Protein AF-A0A4Q9HN13-F1 (afdb_monomer_lite)

Structure (mmCIF, N/CA/C/O backbone):
data_AF-A0A4Q9HN13-F1
#
_entry.id   AF-A0A4Q9HN13-F1
#
loop_
_atom_site.group_PDB
_atom_site.id
_atom_site.type_symbol
_atom_site.label_atom_id
_atom_site.label_alt_id
_atom_site.label_comp_id
_atom_site.label_asym_id
_atom_site.label_entity_id
_atom_site.label_seq_id
_atom_site.pdbx_PDB_ins_code
_atom_site.Cartn_x
_atom_site.Cartn_y
_atom_site.Cartn_z
_atom_site.occupancy
_atom_site.B_iso_or_equiv
_atom_site.auth_seq_id
_atom_site.auth_comp_id
_atom_site.auth_asym_id
_atom_site.auth_atom_id
_atom_site.pdbx_PDB_model_num
ATOM 1 N N . MET A 1 1 ? -10.206 14.290 15.011 1.00 52.62 1 MET A N 1
ATOM 2 C CA . MET A 1 1 ? -9.397 15.081 14.064 1.00 52.62 1 MET A CA 1
ATOM 3 C C . MET A 1 1 ? -9.371 14.318 12.759 1.00 52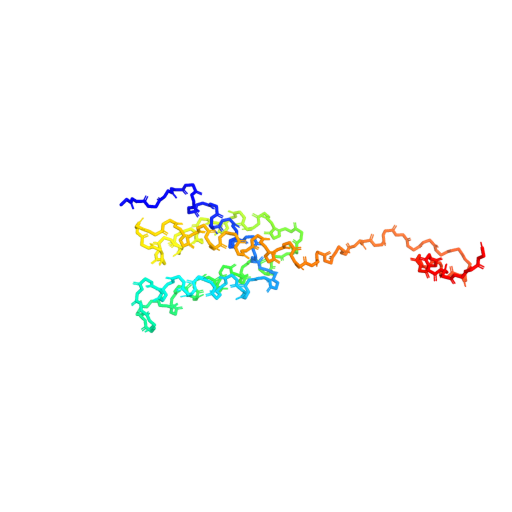.62 1 MET A C 1
ATOM 5 O O . MET A 1 1 ? -9.086 13.142 12.810 1.00 52.62 1 MET A O 1
ATOM 9 N N . SER A 1 2 ? -9.708 14.932 11.623 1.00 63.38 2 SER A N 1
ATOM 10 C CA . SER A 1 2 ? -9.641 14.239 10.327 1.00 63.38 2 SER A CA 1
ATOM 11 C C . SER A 1 2 ? -8.198 14.063 9.869 1.00 63.38 2 SER A C 1
ATOM 13 O O . SER A 1 2 ? -7.356 14.932 10.102 1.00 63.38 2 SER A O 1
ATOM 15 N N . THR A 1 3 ? -7.926 12.958 9.186 1.00 70.06 3 THR A N 1
ATOM 16 C CA . THR A 1 3 ? -6.605 12.653 8.647 1.00 70.06 3 THR A CA 1
ATOM 17 C C . THR A 1 3 ? -6.181 13.722 7.628 1.00 70.06 3 THR A C 1
ATOM 19 O O . THR A 1 3 ? -6.978 14.057 6.745 1.00 70.06 3 THR A O 1
ATOM 22 N N . PRO A 1 4 ? -4.952 14.270 7.697 1.00 81.75 4 PRO A N 1
ATOM 23 C CA . PRO A 1 4 ? -4.495 15.265 6.732 1.00 81.75 4 PRO A CA 1
ATOM 24 C C . PRO A 1 4 ? -4.508 14.717 5.299 1.00 81.75 4 PRO A C 1
ATOM 26 O O . PRO A 1 4 ? -3.963 13.648 5.021 1.00 81.75 4 PRO A O 1
ATOM 29 N N . VAL A 1 5 ? -5.090 15.476 4.367 1.00 83.25 5 VAL A N 1
ATOM 30 C CA . VAL A 1 5 ? -5.182 15.096 2.942 1.00 83.25 5 VAL A CA 1
ATOM 31 C C . VAL A 1 5 ? -3.799 14.861 2.328 1.00 83.25 5 VAL A C 1
ATOM 33 O O . VAL A 1 5 ? -3.627 13.949 1.521 1.00 83.25 5 VAL A O 1
ATOM 36 N N . GLU A 1 6 ? -2.811 15.655 2.738 1.00 86.44 6 GLU A N 1
ATOM 37 C CA . GLU A 1 6 ? -1.420 15.535 2.288 1.00 86.44 6 GLU A CA 1
ATOM 38 C C . GLU A 1 6 ? -0.791 14.211 2.727 1.00 86.44 6 GLU A C 1
ATOM 40 O O . GLU A 1 6 ? -0.090 13.571 1.946 1.00 86.44 6 GLU A O 1
ATOM 45 N N . LEU A 1 7 ? -1.114 13.747 3.935 1.00 88.50 7 LEU A N 1
ATOM 46 C CA . LEU A 1 7 ? -0.599 12.493 4.473 1.00 88.50 7 LEU A CA 1
ATOM 47 C C . LEU A 1 7 ? -1.198 11.282 3.748 1.00 88.50 7 LEU A C 1
ATOM 49 O O . LEU A 1 7 ? -0.480 10.358 3.375 1.00 88.50 7 LEU A O 1
ATOM 53 N N . LEU A 1 8 ? -2.503 11.318 3.459 1.00 88.50 8 LEU A N 1
ATOM 54 C CA . LEU A 1 8 ? -3.154 10.318 2.605 1.00 88.50 8 LEU A CA 1
ATOM 55 C C . LEU A 1 8 ? -2.574 10.313 1.183 1.00 88.50 8 LEU A C 1
ATOM 57 O O . LEU A 1 8 ? -2.401 9.248 0.589 1.00 88.50 8 LEU A O 1
ATOM 61 N N . ALA A 1 9 ? -2.258 11.488 0.630 1.00 88.31 9 ALA A N 1
ATOM 62 C CA . ALA A 1 9 ? -1.625 11.598 -0.679 1.00 88.31 9 ALA A CA 1
ATOM 63 C C . ALA A 1 9 ? -0.214 10.986 -0.676 1.00 88.31 9 ALA A C 1
ATOM 65 O O . ALA A 1 9 ? 0.086 10.184 -1.563 1.00 88.31 9 ALA A O 1
ATOM 66 N N . ALA A 1 10 ? 0.603 11.283 0.336 1.00 90.44 10 ALA A N 1
ATOM 67 C CA . ALA A 1 10 ? 1.938 10.712 0.497 1.00 90.44 10 ALA A CA 1
ATOM 68 C C . ALA A 1 10 ? 1.893 9.183 0.660 1.00 90.44 10 ALA A C 1
ATOM 70 O O . ALA A 1 10 ? 2.547 8.468 -0.097 1.00 90.44 10 ALA A O 1
ATOM 71 N N . ALA A 1 11 ? 1.035 8.671 1.547 1.00 90.94 11 ALA A N 1
ATOM 72 C CA . ALA A 1 11 ? 0.860 7.234 1.756 1.00 90.94 11 ALA A CA 1
ATOM 73 C C . ALA A 1 11 ? 0.399 6.512 0.482 1.00 90.94 11 ALA A C 1
ATOM 75 O O . ALA A 1 11 ? 0.924 5.454 0.133 1.00 90.94 11 ALA A O 1
ATOM 76 N N . SER A 1 12 ? -0.543 7.105 -0.261 1.00 91.00 12 SER A N 1
ATOM 77 C CA . SER A 1 12 ? -0.984 6.537 -1.539 1.00 91.00 12 SER A CA 1
ATOM 78 C C . SER A 1 12 ? 0.119 6.526 -2.597 1.00 91.00 12 SER A C 1
ATOM 80 O O . SER A 1 12 ? 0.220 5.559 -3.347 1.00 91.00 12 SER A O 1
ATOM 82 N N . GLY A 1 13 ? 0.965 7.561 -2.632 1.00 89.19 13 GLY A N 1
ATOM 83 C CA . GLY A 1 13 ? 2.117 7.631 -3.528 1.00 89.19 13 GLY A CA 1
ATOM 84 C C . GLY A 1 13 ? 3.162 6.569 -3.194 1.00 89.19 13 GLY A C 1
ATOM 85 O O . GLY A 1 13 ? 3.629 5.880 -4.095 1.00 89.19 13 GLY A O 1
ATOM 86 N N . ALA A 1 14 ? 3.460 6.375 -1.906 1.00 90.88 14 ALA A N 1
ATOM 87 C CA . ALA A 1 14 ? 4.388 5.346 -1.446 1.00 90.88 14 ALA A CA 1
ATOM 88 C C . ALA A 1 14 ? 3.906 3.937 -1.831 1.00 90.88 14 ALA A C 1
ATOM 90 O O . ALA A 1 14 ? 4.659 3.173 -2.427 1.00 90.88 14 ALA A O 1
ATOM 91 N N . VAL A 1 15 ? 2.632 3.611 -1.575 1.00 92.44 15 VAL A N 1
ATOM 92 C CA . VAL A 1 15 ? 2.050 2.310 -1.955 1.00 92.44 15 VAL A CA 1
ATOM 93 C C . VAL A 1 15 ? 2.047 2.128 -3.474 1.00 92.44 15 VAL A C 1
ATOM 95 O O . VAL A 1 15 ? 2.520 1.102 -3.960 1.00 92.44 15 VAL A O 1
ATOM 98 N N . ALA A 1 16 ? 1.570 3.118 -4.233 1.00 90.56 16 ALA A N 1
ATOM 99 C CA . ALA A 1 16 ? 1.546 3.052 -5.694 1.00 90.56 16 ALA A CA 1
ATOM 100 C C . ALA A 1 16 ? 2.954 2.900 -6.295 1.00 90.56 16 ALA A C 1
ATOM 102 O O . ALA A 1 16 ? 3.133 2.158 -7.254 1.00 90.56 16 ALA A O 1
ATOM 103 N N . GLY A 1 17 ? 3.964 3.543 -5.705 1.00 87.88 17 GLY A N 1
ATOM 104 C CA . GLY A 1 17 ? 5.362 3.424 -6.124 1.00 87.88 17 GLY A CA 1
ATOM 105 C C . GLY A 1 17 ? 5.972 2.036 -5.902 1.00 87.88 17 GLY A C 1
ATOM 106 O O . GLY A 1 17 ? 6.972 1.707 -6.537 1.00 87.88 17 GLY A O 1
ATOM 107 N N . THR A 1 18 ? 5.376 1.204 -5.041 1.00 90.62 18 THR A N 1
ATOM 108 C CA . THR A 1 18 ? 5.800 -0.198 -4.874 1.00 90.62 18 THR A CA 1
ATOM 109 C C . THR A 1 18 ? 5.194 -1.149 -5.900 1.00 90.62 18 THR A C 1
ATOM 111 O O . THR A 1 18 ? 5.684 -2.272 -6.026 1.00 90.62 18 THR A O 1
ATOM 114 N N . MET A 1 19 ? 4.146 -0.722 -6.615 1.00 91.56 19 MET A N 1
ATOM 115 C CA . MET A 1 19 ? 3.407 -1.589 -7.526 1.00 91.56 19 MET A CA 1
ATOM 116 C C . MET A 1 19 ? 4.236 -1.988 -8.753 1.00 91.56 19 MET A C 1
ATOM 118 O O . MET A 1 19 ? 5.005 -1.194 -9.297 1.00 91.56 19 MET A O 1
ATOM 122 N N . GLY A 1 20 ? 4.069 -3.230 -9.198 1.00 87.12 20 GLY A N 1
ATOM 123 C CA . GLY A 1 20 ? 4.824 -3.848 -10.281 1.00 87.12 20 GLY A CA 1
ATOM 124 C C . GLY A 1 20 ? 6.232 -4.295 -9.888 1.00 87.12 20 GLY A C 1
ATOM 125 O O . GLY A 1 20 ? 6.988 -4.712 -10.765 1.00 87.12 20 GLY A O 1
ATOM 126 N N . ASN A 1 21 ? 6.595 -4.217 -8.606 1.00 86.88 21 ASN A N 1
ATOM 127 C CA . ASN A 1 21 ? 7.908 -4.592 -8.088 1.00 86.88 21 ASN A CA 1
ATOM 128 C C . ASN A 1 21 ? 7.770 -5.547 -6.889 1.00 86.88 21 ASN A C 1
ATOM 130 O O . ASN A 1 21 ? 6.723 -5.627 -6.250 1.00 86.88 21 ASN A O 1
ATOM 134 N N . ASP A 1 22 ? 8.871 -6.198 -6.504 1.00 86.94 22 ASP A N 1
ATOM 135 C CA . ASP A 1 22 ? 8.903 -7.154 -5.381 1.00 86.94 22 ASP A CA 1
ATOM 136 C C . ASP A 1 22 ? 8.481 -6.537 -4.030 1.00 86.94 22 ASP A C 1
ATOM 138 O O . ASP A 1 22 ? 8.081 -7.241 -3.099 1.00 86.94 22 ASP A O 1
ATOM 142 N N . LEU A 1 23 ? 8.530 -5.205 -3.921 1.00 88.62 23 LEU A N 1
ATOM 143 C CA . LEU A 1 23 ? 8.101 -4.450 -2.744 1.00 88.62 23 LEU A CA 1
ATOM 144 C C . LEU A 1 23 ? 6.587 -4.463 -2.521 1.00 88.62 23 LEU A C 1
ATOM 146 O O . LEU A 1 23 ? 6.150 -4.279 -1.380 1.00 88.62 23 LEU A O 1
ATOM 150 N N . TYR A 1 24 ? 5.787 -4.713 -3.560 1.00 91.19 24 TYR A N 1
ATOM 151 C CA . TYR A 1 24 ? 4.332 -4.685 -3.452 1.00 91.19 24 TYR A CA 1
ATOM 152 C C . TYR A 1 24 ? 3.805 -5.668 -2.401 1.00 91.19 24 TYR A C 1
ATOM 154 O O . TYR A 1 24 ? 2.919 -5.323 -1.622 1.00 91.19 24 TYR A O 1
ATOM 162 N N . GLY A 1 25 ? 4.385 -6.870 -2.305 1.00 91.56 25 GLY A N 1
ATOM 163 C CA . GLY A 1 25 ? 3.967 -7.863 -1.310 1.00 91.56 25 GLY A CA 1
ATOM 164 C C . GLY A 1 25 ? 4.072 -7.343 0.128 1.00 91.56 25 GLY A C 1
ATOM 165 O O . GLY A 1 25 ? 3.189 -7.593 0.950 1.00 91.56 25 GLY 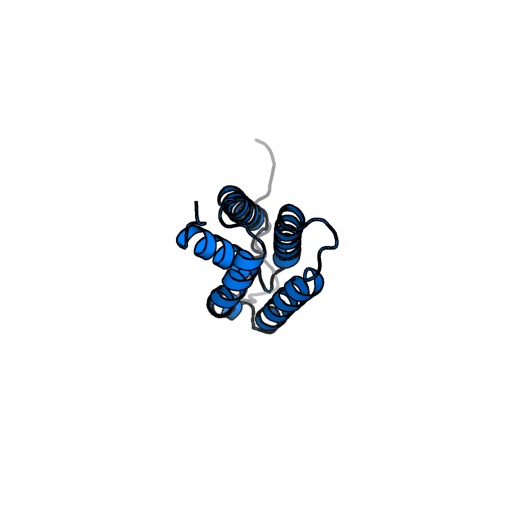A O 1
ATOM 166 N N . TYR A 1 26 ? 5.111 -6.553 0.416 1.00 91.31 26 TYR A N 1
ATOM 167 C CA . TYR A 1 26 ? 5.279 -5.902 1.713 1.00 91.31 26 TYR A CA 1
ATOM 168 C C . TYR A 1 26 ? 4.258 -4.776 1.916 1.00 91.31 26 TYR A C 1
ATOM 170 O O . TYR A 1 26 ? 3.589 -4.735 2.950 1.00 91.31 26 TYR A O 1
ATOM 178 N N . ALA A 1 27 ? 4.070 -3.906 0.919 1.00 92.50 27 ALA A N 1
ATOM 179 C CA . ALA A 1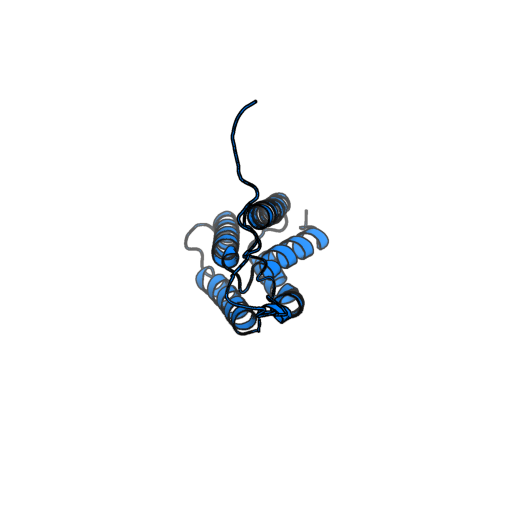 27 ? 3.087 -2.825 0.986 1.00 92.50 27 ALA A CA 1
ATOM 180 C C . ALA A 1 27 ? 1.658 -3.346 1.186 1.00 92.50 27 ALA A C 1
ATOM 182 O O . ALA A 1 27 ? 0.936 -2.875 2.066 1.00 92.50 27 ALA A O 1
ATOM 183 N N . ARG A 1 28 ? 1.279 -4.383 0.437 1.00 94.06 28 ARG A N 1
ATOM 184 C CA . ARG A 1 28 ? -0.004 -5.078 0.556 1.00 94.06 28 ARG A CA 1
ATOM 185 C C . ARG A 1 28 ? -0.239 -5.589 1.975 1.00 94.06 28 ARG A C 1
ATOM 187 O O . ARG A 1 28 ? -1.320 -5.379 2.519 1.00 94.06 28 ARG A O 1
ATOM 194 N N . GLN A 1 29 ? 0.767 -6.214 2.592 1.00 92.06 29 GLN A N 1
ATOM 195 C CA . GLN A 1 29 ? 0.658 -6.691 3.972 1.00 92.06 29 GLN A CA 1
ATOM 196 C C . GLN A 1 29 ? 0.428 -5.536 4.954 1.00 92.06 29 GLN A C 1
ATOM 198 O O . GLN A 1 29 ? -0.463 -5.624 5.795 1.00 92.06 29 GLN A O 1
ATOM 203 N N . ARG A 1 30 ? 1.157 -4.422 4.809 1.00 92.62 30 ARG A N 1
ATOM 204 C CA . ARG A 1 30 ? 0.977 -3.245 5.674 1.00 92.62 30 ARG A CA 1
ATOM 205 C C . ARG A 1 30 ? -0.423 -2.638 5.554 1.00 92.62 30 ARG A C 1
ATOM 207 O O . ARG A 1 30 ? -1.000 -2.248 6.564 1.00 92.62 30 ARG A O 1
ATOM 214 N N . VAL A 1 31 ? -1.008 -2.608 4.355 1.00 91.31 31 VAL A N 1
ATOM 215 C CA . VAL A 1 31 ? -2.389 -2.125 4.168 1.00 91.31 31 VAL A CA 1
ATOM 216 C C . VAL A 1 31 ? -3.415 -3.054 4.827 1.00 91.31 31 VAL A C 1
ATOM 218 O O . VAL A 1 31 ? -4.382 -2.577 5.424 1.00 91.31 31 VAL A O 1
ATOM 221 N N . VAL A 1 32 ? -3.198 -4.372 4.788 1.00 90.62 32 VAL A N 1
ATOM 222 C CA . VAL A 1 32 ? -4.035 -5.338 5.523 1.00 90.62 32 VAL A CA 1
ATOM 223 C C . VAL A 1 32 ? -3.918 -5.137 7.029 1.00 90.62 32 VAL A C 1
ATOM 225 O O . VAL A 1 32 ? -4.933 -5.154 7.725 1.00 90.62 32 VAL A O 1
ATOM 228 N N . ASP A 1 33 ? -2.708 -4.919 7.539 1.00 89.94 33 ASP A N 1
ATOM 229 C CA . ASP A 1 33 ? -2.493 -4.669 8.964 1.00 89.94 33 ASP A CA 1
ATOM 230 C C . ASP A 1 33 ? -3.242 -3.404 9.411 1.00 89.94 33 ASP A C 1
ATOM 232 O O . ASP A 1 33 ? -3.935 -3.439 10.428 1.00 89.94 33 ASP A O 1
ATOM 236 N N . LEU A 1 34 ? -3.201 -2.328 8.612 1.00 89.62 34 LEU A N 1
ATOM 237 C CA . LEU A 1 34 ? -3.983 -1.107 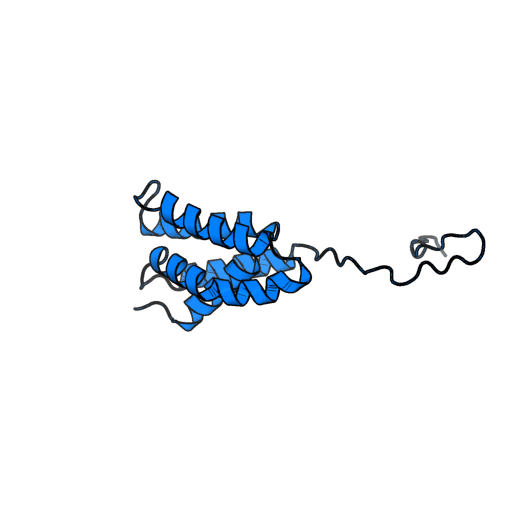8.852 1.00 89.62 34 LEU A CA 1
ATOM 238 C C . LEU A 1 34 ? -5.491 -1.385 8.882 1.00 89.62 34 LEU A C 1
ATOM 240 O O . LEU A 1 34 ? -6.188 -0.970 9.810 1.00 89.62 34 LEU A O 1
ATOM 244 N N . TRP A 1 35 ? -6.002 -2.126 7.894 1.00 88.69 35 TRP A N 1
ATOM 245 C CA . TRP A 1 35 ? -7.416 -2.503 7.837 1.00 88.69 35 TRP A CA 1
ATOM 246 C C . TRP A 1 35 ? -7.857 -3.277 9.083 1.00 88.69 35 TRP A C 1
ATOM 248 O O . TRP A 1 35 ? -8.863 -2.941 9.716 1.00 88.69 35 TRP A O 1
ATOM 258 N N . ARG A 1 36 ? -7.089 -4.306 9.455 1.00 88.44 36 ARG A N 1
ATOM 259 C CA . ARG A 1 36 ? -7.380 -5.167 10.607 1.00 88.44 36 ARG A CA 1
ATOM 260 C C . ARG A 1 36 ? -7.233 -4.426 11.926 1.00 88.44 36 ARG A C 1
ATOM 262 O O . ARG A 1 36 ? -8.002 -4.699 12.841 1.00 88.44 36 ARG A O 1
ATOM 269 N N . HIS A 1 37 ? -6.303 -3.479 12.027 1.00 86.25 37 HIS A N 1
ATOM 270 C CA . HIS A 1 37 ? -6.176 -2.629 13.207 1.00 86.25 37 HIS A CA 1
ATOM 271 C C . HIS A 1 37 ? -7.440 -1.789 13.428 1.00 86.25 37 HIS A C 1
ATOM 273 O O . HIS A 1 37 ? -7.927 -1.682 14.551 1.00 86.25 37 HIS A O 1
ATOM 279 N N . ARG A 1 38 ? -8.029 -1.259 12.347 1.00 82.31 38 ARG A N 1
ATOM 280 C CA . ARG A 1 38 ? -9.267 -0.473 12.414 1.00 82.31 38 ARG A CA 1
ATOM 281 C C . ARG A 1 38 ? -10.514 -1.320 12.665 1.00 82.31 38 ARG A C 1
ATOM 283 O O . ARG A 1 38 ? -11.379 -0.904 13.431 1.00 82.31 38 ARG A O 1
ATOM 290 N N . ARG A 1 39 ? -10.675 -2.437 11.949 1.00 82.19 39 ARG A N 1
ATOM 291 C CA . ARG A 1 39 ? -11.955 -3.173 11.884 1.00 82.19 39 ARG A CA 1
ATOM 292 C C . ARG A 1 39 ? -11.956 -4.524 12.598 1.00 82.19 39 ARG A C 1
ATOM 294 O O . ARG A 1 39 ? -13.019 -5.114 12.757 1.00 82.19 39 ARG A O 1
ATOM 301 N N . GLY A 1 40 ? -10.797 -4.994 13.048 1.00 78.62 40 GLY A N 1
ATOM 302 C CA . GLY A 1 40 ? -10.602 -6.344 13.567 1.00 78.62 40 GLY A CA 1
ATOM 303 C C . GLY A 1 40 ? -10.224 -7.348 12.475 1.00 78.62 40 GLY A C 1
ATOM 304 O O . GLY A 1 40 ? -10.475 -7.149 11.284 1.00 78.62 40 GLY A O 1
ATOM 305 N N . ALA A 1 41 ? -9.588 -8.446 12.886 1.00 76.56 41 ALA A N 1
ATOM 306 C CA . ALA A 1 41 ? -9.226 -9.534 11.983 1.00 76.56 41 ALA A CA 1
ATOM 307 C C . ALA A 1 41 ? -10.483 -10.247 11.454 1.00 76.56 41 ALA A C 1
ATOM 309 O O . ALA A 1 41 ? -11.354 -10.618 12.239 1.00 76.56 41 ALA A O 1
ATOM 310 N N . GLY A 1 42 ? -10.559 -10.461 10.136 1.00 69.75 42 GLY A N 1
ATOM 311 C CA . GLY A 1 42 ? -11.706 -11.122 9.503 1.00 69.75 42 GLY A CA 1
ATOM 312 C C . GLY A 1 42 ? -12.932 -10.224 9.320 1.00 69.75 42 GLY A C 1
ATOM 313 O O . GLY A 1 42 ? -14.027 -10.735 9.110 1.00 69.75 42 GLY A O 1
ATOM 314 N N . ALA A 1 43 ? -12.762 -8.902 9.407 1.00 77.31 43 ALA A N 1
ATOM 315 C CA . ALA A 1 43 ? -13.833 -7.953 9.146 1.00 77.31 43 ALA A CA 1
ATOM 316 C C . ALA A 1 43 ? -14.296 -7.987 7.680 1.00 77.31 43 ALA A C 1
ATOM 318 O O . ALA A 1 43 ? -13.480 -8.052 6.751 1.00 77.31 43 ALA A O 1
ATOM 319 N N . ASP A 1 44 ? -15.609 -7.860 7.488 1.00 78.25 44 ASP A N 1
ATOM 320 C CA . ASP A 1 44 ? -16.238 -7.781 6.172 1.00 78.25 44 ASP A CA 1
ATOM 321 C C . ASP A 1 44 ? -15.609 -6.665 5.324 1.00 78.25 44 ASP A C 1
ATOM 323 O O . ASP A 1 44 ? -15.481 -5.517 5.763 1.00 78.25 44 ASP A O 1
ATOM 327 N N . GLY A 1 45 ? -15.208 -7.017 4.100 1.00 82.56 45 GLY A N 1
ATOM 328 C CA . GLY A 1 45 ? -14.579 -6.109 3.134 1.00 82.56 45 GLY A CA 1
ATOM 329 C C . GLY A 1 45 ? -13.059 -6.248 2.992 1.00 82.56 45 GLY A C 1
ATOM 330 O O . GLY A 1 45 ? -12.511 -5.700 2.039 1.00 82.56 45 GLY A O 1
ATOM 331 N N . GLU A 1 46 ? -12.370 -7.020 3.849 1.00 87.69 46 GLU A N 1
ATOM 332 C CA . GLU A 1 46 ? -10.916 -7.253 3.708 1.00 87.69 46 GLU A CA 1
ATOM 333 C C . GLU A 1 46 ? -10.572 -7.848 2.331 1.00 87.69 46 GLU A C 1
ATOM 335 O O . GLU A 1 46 ? -9.691 -7.353 1.628 1.00 87.69 46 GLU A O 1
ATOM 340 N N . ALA A 1 47 ? -11.318 -8.876 1.913 1.00 89.56 47 ALA A N 1
ATOM 341 C CA . ALA A 1 47 ? -11.123 -9.530 0.621 1.00 89.56 47 ALA A CA 1
ATOM 342 C C . ALA A 1 47 ? -11.384 -8.586 -0.564 1.00 89.56 47 ALA A C 1
ATOM 344 O O . ALA A 1 47 ? -10.690 -8.667 -1.573 1.00 89.56 47 ALA A O 1
ATOM 345 N N . GLU A 1 48 ? -12.353 -7.674 -0.441 1.00 90.38 48 GLU A N 1
ATOM 346 C CA . GLU A 1 48 ? -12.665 -6.693 -1.484 1.00 90.38 48 GLU A CA 1
ATOM 347 C C . GLU A 1 48 ? -11.550 -5.651 -1.616 1.00 90.38 48 GLU A C 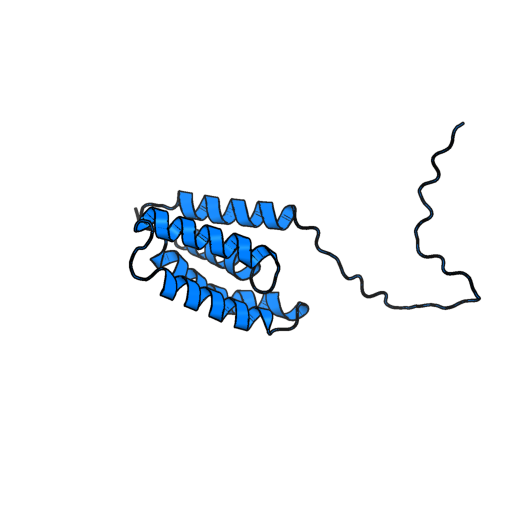1
ATOM 349 O O . GLU A 1 48 ? -11.102 -5.356 -2.723 1.00 90.38 48 GLU A O 1
ATOM 354 N N . VAL A 1 49 ? -11.057 -5.130 -0.489 1.00 89.81 49 VAL A N 1
ATOM 355 C CA . VAL A 1 49 ? -9.930 -4.189 -0.463 1.00 89.81 49 VAL A CA 1
ATOM 356 C C . VAL A 1 49 ? -8.686 -4.812 -1.086 1.00 89.81 49 VAL A C 1
ATOM 358 O O . VAL A 1 49 ? -8.048 -4.194 -1.940 1.00 89.81 49 VAL A O 1
ATOM 361 N N . LEU A 1 50 ? -8.378 -6.052 -0.707 1.00 91.31 50 LEU A N 1
ATOM 362 C CA . LEU A 1 50 ? -7.266 -6.798 -1.278 1.00 91.31 50 LEU A CA 1
ATOM 363 C C . LEU A 1 50 ? -7.440 -7.027 -2.777 1.00 91.31 50 LEU A C 1
ATOM 365 O O . LEU A 1 50 ? -6.523 -6.735 -3.534 1.00 91.31 50 LEU A O 1
ATOM 369 N N . ALA A 1 51 ? -8.619 -7.461 -3.223 1.00 93.31 51 ALA A N 1
ATOM 370 C CA . ALA A 1 51 ? -8.883 -7.681 -4.642 1.00 93.31 51 ALA A CA 1
ATOM 371 C C . ALA A 1 51 ? -8.730 -6.392 -5.466 1.00 93.31 51 ALA A C 1
ATOM 373 O O . ALA A 1 51 ? -8.186 -6.420 -6.572 1.00 93.31 51 ALA A O 1
ATOM 374 N N . ARG A 1 52 ? -9.164 -5.246 -4.926 1.00 94.31 52 ARG A N 1
ATOM 375 C CA . ARG A 1 52 ? -8.977 -3.937 -5.568 1.00 94.31 52 ARG A CA 1
ATOM 376 C C . ARG A 1 52 ? -7.499 -3.569 -5.679 1.00 94.31 52 ARG A C 1
ATOM 378 O O . ARG A 1 52 ? -7.075 -3.146 -6.750 1.00 94.31 52 ARG A O 1
ATOM 385 N N . LEU A 1 53 ? -6.716 -3.748 -4.613 1.00 94.12 53 LEU A N 1
ATOM 386 C CA . LEU A 1 53 ? -5.268 -3.510 -4.646 1.00 94.12 53 LEU A CA 1
ATOM 387 C C . LEU A 1 53 ? -4.560 -4.451 -5.623 1.00 94.12 53 LEU A C 1
ATOM 389 O O . LEU A 1 53 ? -3.710 -3.988 -6.377 1.00 94.12 53 LEU A O 1
ATOM 393 N N . ASP A 1 54 ? -4.916 -5.735 -5.625 1.00 94.56 54 ASP A N 1
ATOM 394 C CA . ASP A 1 54 ? -4.315 -6.751 -6.493 1.00 94.56 54 ASP A CA 1
ATOM 395 C C . ASP A 1 54 ? -4.643 -6.474 -7.972 1.00 94.56 54 ASP A C 1
ATOM 397 O O . ASP A 1 54 ? -3.811 -6.684 -8.850 1.00 94.56 54 ASP A O 1
ATOM 401 N N . THR A 1 55 ? -5.830 -5.932 -8.261 1.00 95.12 55 THR A N 1
ATOM 402 C CA . THR A 1 55 ? -6.209 -5.504 -9.620 1.00 95.12 55 THR A CA 1
ATOM 403 C C . THR A 1 55 ? -5.349 -4.332 -10.100 1.00 95.12 55 THR A C 1
ATOM 405 O O . THR A 1 55 ? -4.899 -4.322 -11.246 1.00 95.12 55 THR A O 1
ATOM 408 N N . LEU A 1 56 ? -5.107 -3.339 -9.235 1.00 94.06 56 LEU A N 1
ATOM 409 C CA . LEU A 1 56 ? -4.235 -2.205 -9.562 1.00 94.06 56 LEU A CA 1
ATOM 410 C C . LEU A 1 56 ? -2.788 -2.661 -9.756 1.00 94.06 56 LEU A C 1
ATOM 412 O O . LEU A 1 56 ? -2.145 -2.241 -10.714 1.00 94.06 56 LEU A O 1
ATOM 416 N N . GLU A 1 57 ? -2.313 -3.565 -8.900 1.00 94.88 57 GLU A N 1
ATOM 417 C CA . GLU A 1 57 ? -0.998 -4.185 -9.044 1.00 94.88 57 GLU A CA 1
ATOM 418 C C . GLU A 1 57 ? -0.855 -4.894 -10.387 1.00 94.88 57 GLU A C 1
ATOM 420 O O . GLU A 1 57 ? 0.095 -4.637 -11.115 1.00 94.88 57 GLU A O 1
ATOM 425 N N . GLN A 1 58 ? -1.818 -5.740 -10.761 1.00 93.31 58 GLN A N 1
ATOM 426 C CA . GLN A 1 58 ? -1.798 -6.436 -12.049 1.00 93.31 58 GLN A CA 1
ATOM 427 C C . GLN A 1 58 ? -1.752 -5.457 -13.225 1.00 93.31 58 GLN A C 1
ATOM 429 O O . GLN A 1 58 ? -1.018 -5.689 -14.187 1.00 93.31 58 GLN A O 1
ATOM 434 N N . ALA A 1 59 ? -2.502 -4.355 -13.142 1.00 90.75 59 ALA A N 1
ATOM 435 C CA . ALA A 1 59 ? -2.493 -3.321 -14.168 1.00 90.75 59 ALA A CA 1
ATOM 436 C C . ALA A 1 59 ? -1.121 -2.641 -14.291 1.00 90.75 59 ALA A C 1
ATOM 438 O O . ALA A 1 59 ? -0.670 -2.420 -15.409 1.00 90.75 59 ALA A O 1
ATOM 439 N N . VAL A 1 60 ? -0.444 -2.341 -13.177 1.00 89.75 60 VAL A N 1
ATOM 440 C CA . VAL A 1 60 ? 0.899 -1.731 -13.181 1.00 89.75 60 VAL A CA 1
ATOM 441 C C . VAL A 1 60 ? 1.973 -2.742 -13.595 1.00 89.75 60 VAL A C 1
ATOM 443 O O . VAL A 1 60 ? 2.839 -2.419 -14.405 1.00 89.75 60 VAL A O 1
ATOM 446 N N . ALA A 1 61 ? 1.908 -3.979 -13.104 1.00 90.12 61 ALA A N 1
ATOM 447 C CA . ALA A 1 61 ? 2.858 -5.044 -13.419 1.00 90.12 61 ALA A CA 1
ATOM 448 C C . ALA A 1 61 ? 2.842 -5.434 -14.907 1.00 90.12 61 ALA A C 1
ATOM 450 O O . ALA A 1 61 ? 3.881 -5.809 -15.453 1.00 90.12 61 ALA A O 1
ATOM 451 N N . ALA A 1 62 ? 1.686 -5.306 -15.571 1.00 90.81 62 ALA A N 1
ATOM 452 C CA . ALA A 1 62 ? 1.532 -5.528 -17.009 1.00 90.81 62 ALA A CA 1
ATOM 453 C C . ALA A 1 62 ? 2.207 -4.451 -17.881 1.00 90.81 62 ALA A C 1
ATOM 455 O O . ALA A 1 62 ? 2.349 -4.649 -19.087 1.00 90.81 62 ALA A O 1
ATOM 456 N N . ILE A 1 63 ? 2.610 -3.321 -17.295 1.00 90.44 63 ILE A N 1
ATOM 457 C CA . ILE A 1 63 ? 3.334 -2.251 -17.983 1.00 90.44 63 ILE A CA 1
ATOM 458 C C . ILE A 1 63 ? 4.841 -2.532 -17.953 1.00 90.44 63 ILE A C 1
ATOM 460 O O . ILE A 1 63 ? 5.372 -3.074 -16.977 1.00 90.44 63 ILE A O 1
ATOM 464 N N . GLU A 1 64 ? 5.533 -2.117 -19.017 1.00 84.19 64 GLU A N 1
ATOM 465 C CA . GLU A 1 64 ? 6.996 -2.160 -19.107 1.00 84.19 64 GLU A CA 1
ATOM 466 C C . GLU A 1 64 ? 7.648 -1.407 -17.931 1.00 84.19 64 GLU A C 1
ATOM 468 O O . GLU A 1 64 ? 7.176 -0.317 -17.580 1.00 84.19 64 GLU A O 1
ATOM 473 N N . PRO A 1 65 ? 8.727 -1.936 -17.320 1.00 83.69 65 PRO A N 1
ATOM 474 C CA . PRO A 1 65 ? 9.337 -1.371 -16.113 1.00 83.69 65 PRO A CA 1
ATOM 475 C C . PRO A 1 65 ? 9.624 0.134 -16.181 1.00 83.69 65 PRO A C 1
ATOM 477 O O . PRO A 1 65 ? 9.376 0.853 -15.213 1.00 83.69 65 PRO A O 1
ATOM 480 N N . GLU A 1 66 ? 10.075 0.640 -17.331 1.00 82.56 66 GLU A N 1
ATOM 481 C CA . GLU A 1 66 ? 10.419 2.051 -17.538 1.00 82.56 66 GLU A CA 1
ATOM 482 C C . GLU A 1 66 ? 9.194 2.978 -17.506 1.00 82.56 66 GLU A C 1
ATOM 484 O O . GLU A 1 66 ? 9.318 4.174 -17.246 1.00 82.56 66 GLU A O 1
ATOM 489 N N . GLN A 1 67 ? 8.001 2.437 -17.760 1.00 82.50 67 GLN A N 1
ATOM 490 C CA . GLN A 1 67 ? 6.739 3.179 -17.806 1.00 82.50 67 GLN A CA 1
ATOM 491 C C . GLN A 1 67 ? 5.912 3.019 -16.521 1.00 82.50 67 GLN A C 1
ATOM 493 O O . GLN A 1 67 ? 4.968 3.784 -16.297 1.00 82.50 67 GLN A O 1
ATOM 498 N N . ARG A 1 68 ? 6.277 2.080 -15.635 1.00 84.25 68 ARG A N 1
ATOM 499 C CA . ARG A 1 68 ? 5.553 1.822 -14.377 1.00 84.25 68 ARG A CA 1
ATOM 500 C C . ARG A 1 68 ? 5.474 3.047 -13.478 1.00 84.25 68 ARG A C 1
ATOM 502 O O . ARG A 1 68 ? 4.424 3.283 -12.899 1.00 84.25 68 ARG A O 1
ATOM 509 N N . ALA A 1 69 ? 6.522 3.872 -13.419 1.00 80.31 69 ALA A N 1
ATOM 510 C CA . ALA A 1 69 ? 6.515 5.099 -12.616 1.00 80.31 69 ALA A CA 1
ATOM 511 C C . ALA A 1 69 ? 5.427 6.097 -13.062 1.00 80.31 69 ALA A C 1
ATOM 513 O O . ALA A 1 69 ? 4.786 6.735 -12.229 1.00 80.31 69 ALA A O 1
ATOM 514 N N . ALA A 1 70 ? 5.171 6.201 -14.371 1.00 81.06 70 ALA A N 1
ATOM 515 C CA . ALA A 1 70 ? 4.092 7.036 -14.892 1.00 81.06 70 ALA A CA 1
ATOM 516 C C . ALA A 1 70 ? 2.713 6.436 -14.569 1.00 81.06 70 ALA A C 1
ATOM 518 O O . ALA A 1 70 ? 1.794 7.161 -14.186 1.00 81.06 70 ALA A O 1
ATOM 519 N N . MET A 1 71 ? 2.581 5.107 -14.660 1.00 85.06 71 MET A N 1
ATOM 520 C CA . MET A 1 71 ? 1.340 4.408 -14.316 1.00 85.06 71 MET A CA 1
ATOM 521 C C . MET A 1 71 ? 1.041 4.438 -12.807 1.00 85.06 71 MET A C 1
ATOM 523 O O . MET A 1 71 ? -0.121 4.567 -12.418 1.00 85.06 71 MET A O 1
ATOM 527 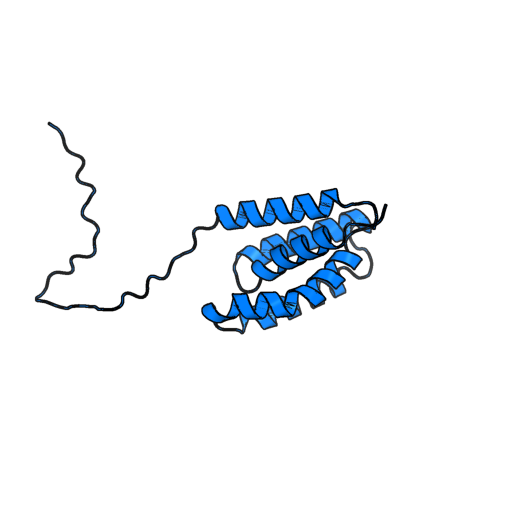N N . ALA A 1 72 ? 2.075 4.405 -11.961 1.00 78.12 72 ALA A N 1
ATOM 528 C CA . ALA A 1 72 ? 1.977 4.545 -10.509 1.00 78.12 72 ALA A CA 1
ATOM 529 C C . ALA A 1 72 ? 1.274 5.858 -10.117 1.00 78.12 72 ALA A C 1
ATOM 531 O O . ALA A 1 72 ? 0.391 5.865 -9.260 1.00 78.12 72 ALA A O 1
ATOM 532 N N . GLY A 1 73 ? 1.573 6.959 -10.818 1.00 81.38 73 GLY A N 1
ATOM 533 C CA . GLY A 1 73 ? 0.852 8.224 -10.645 1.00 81.38 73 GLY A CA 1
ATOM 534 C C . GLY A 1 73 ? -0.641 8.123 -10.992 1.00 81.38 73 GLY A C 1
ATOM 535 O O . GLY A 1 73 ? -1.479 8.710 -10.310 1.00 81.38 73 GLY A O 1
ATOM 536 N N . GLY A 1 74 ? -0.998 7.331 -12.008 1.00 84.38 74 GLY A N 1
ATOM 537 C CA . GLY A 1 74 ? -2.389 7.095 -12.407 1.00 84.38 74 GLY A CA 1
ATOM 538 C C . GLY A 1 74 ? -3.194 6.274 -11.392 1.00 84.38 74 GLY A C 1
ATOM 539 O O . GLY A 1 74 ? -4.370 6.557 -11.164 1.00 84.38 74 GLY A O 1
ATOM 540 N N . VAL A 1 75 ? -2.566 5.291 -10.740 1.00 88.75 75 VAL A N 1
ATOM 541 C CA . VAL A 1 75 ? -3.219 4.455 -9.713 1.00 88.75 75 VAL A CA 1
ATOM 542 C C . VAL A 1 75 ? -3.181 5.069 -8.309 1.00 88.75 75 VAL A C 1
ATOM 544 O O . VAL A 1 75 ? -3.840 4.566 -7.401 1.00 88.75 75 VAL A O 1
ATOM 547 N N . GLN A 1 76 ? -2.485 6.190 -8.110 1.00 89.94 76 GLN A N 1
ATOM 548 C CA . GLN A 1 76 ? -2.409 6.856 -6.808 1.00 89.94 76 GLN A CA 1
ATOM 549 C C . GLN A 1 76 ? -3.794 7.254 -6.268 1.00 89.94 76 GLN A C 1
ATOM 551 O O . GLN A 1 76 ? -4.081 7.067 -5.086 1.00 89.94 76 GLN A O 1
ATOM 556 N N . VAL A 1 77 ? -4.685 7.765 -7.127 1.00 89.00 77 VAL A N 1
ATOM 557 C CA . VAL A 1 77 ? -6.050 8.157 -6.732 1.00 89.00 77 VAL A CA 1
ATOM 558 C C . VAL A 1 77 ? -6.863 6.970 -6.195 1.00 89.00 77 VAL A C 1
ATOM 560 O O . VAL A 1 77 ? -7.341 7.073 -5.062 1.00 89.00 77 VAL A O 1
ATOM 563 N N . PRO A 1 78 ? -7.005 5.840 -6.917 1.00 91.38 78 PRO A N 1
ATOM 564 C CA . PRO A 1 78 ? -7.741 4.695 -6.388 1.00 91.38 78 PRO A CA 1
ATOM 565 C C . PRO A 1 78 ? -7.059 4.057 -5.168 1.00 91.38 78 PRO A C 1
ATOM 567 O O . PRO A 1 78 ? -7.756 3.601 -4.264 1.00 91.38 78 PRO A O 1
ATOM 570 N N . VAL A 1 79 ? -5.724 4.079 -5.068 1.00 92.44 79 VAL A N 1
ATOM 571 C CA . VAL A 1 79 ? -5.018 3.638 -3.848 1.00 92.44 79 VAL A CA 1
ATOM 572 C C . VAL A 1 79 ? -5.372 4.524 -2.652 1.00 92.44 79 VAL A C 1
ATOM 574 O O . VAL A 1 79 ? -5.632 4.016 -1.563 1.00 92.44 79 VAL A O 1
ATOM 577 N N . ARG A 1 80 ? -5.441 5.845 -2.838 1.00 91.56 80 ARG A N 1
ATOM 578 C CA . ARG A 1 80 ? -5.831 6.786 -1.780 1.00 91.56 80 ARG A CA 1
ATOM 579 C C . ARG A 1 80 ? -7.237 6.509 -1.251 1.00 91.56 80 ARG A C 1
ATOM 581 O O . ARG A 1 80 ? -7.448 6.565 -0.043 1.00 91.56 80 ARG A O 1
ATOM 588 N N . GLU A 1 81 ? -8.187 6.197 -2.130 1.00 90.50 81 GLU A N 1
ATOM 589 C CA . GLU A 1 81 ? -9.554 5.831 -1.731 1.00 90.50 81 GLU A CA 1
ATOM 590 C C . GLU A 1 81 ? -9.583 4.550 -0.894 1.00 90.50 81 GLU A C 1
ATOM 592 O O . GLU A 1 81 ? -10.306 4.470 0.100 1.00 90.50 81 GLU A O 1
ATOM 597 N N . ILE A 1 82 ? -8.766 3.563 -1.267 1.00 91.06 82 ILE A N 1
ATOM 598 C CA . ILE A 1 82 ? -8.620 2.323 -0.504 1.00 91.06 82 ILE A CA 1
ATOM 599 C C . ILE A 1 82 ? -8.036 2.623 0.881 1.00 91.06 82 ILE A C 1
ATOM 601 O O . ILE A 1 82 ? -8.606 2.207 1.888 1.00 91.06 82 ILE A O 1
ATOM 605 N N . LEU A 1 83 ? -6.955 3.404 0.955 1.00 90.06 83 LEU A N 1
ATOM 606 C CA . LEU A 1 83 ? -6.325 3.774 2.225 1.00 90.06 83 LEU A CA 1
ATOM 607 C C . LEU A 1 83 ? -7.274 4.551 3.146 1.00 90.06 83 LEU A C 1
ATOM 609 O O . LEU A 1 83 ? -7.306 4.278 4.343 1.00 90.06 83 LEU A O 1
ATOM 613 N N . ALA A 1 84 ? -8.101 5.448 2.605 1.00 88.44 84 ALA A N 1
ATOM 614 C CA . ALA A 1 84 ? -9.124 6.154 3.380 1.00 88.44 84 ALA A CA 1
ATOM 615 C C . ALA A 1 84 ? -10.189 5.201 3.968 1.00 88.44 84 ALA A C 1
ATOM 617 O O . ALA A 1 84 ? -10.721 5.435 5.054 1.00 88.44 84 ALA A O 1
ATOM 618 N N . ALA A 1 85 ? -10.485 4.084 3.294 1.00 85.88 85 ALA A N 1
ATOM 619 C CA . ALA A 1 85 ? -11.360 3.045 3.836 1.00 85.88 85 ALA A CA 1
ATOM 620 C C . ALA A 1 85 ? -10.671 2.184 4.917 1.00 85.88 85 ALA A C 1
ATOM 622 O O . ALA A 1 85 ? -11.354 1.663 5.811 1.00 85.88 85 ALA A O 1
ATOM 623 N N . CYS A 1 86 ? -9.340 2.059 4.857 1.00 84.88 86 CYS A N 1
ATOM 624 C CA . CYS A 1 86 ? -8.507 1.323 5.812 1.00 84.88 86 CYS A CA 1
ATOM 625 C C . CYS A 1 86 ? -8.197 2.114 7.086 1.00 84.88 86 CYS A C 1
ATOM 627 O O . CYS A 1 86 ? -8.221 1.534 8.166 1.00 84.88 86 CYS A O 1
ATOM 629 N N . VAL A 1 87 ? -7.972 3.425 6.989 1.00 81.38 87 VAL A N 1
ATOM 630 C CA . VAL A 1 87 ? -7.563 4.284 8.111 1.00 81.38 87 VAL A CA 1
ATOM 631 C C . VAL A 1 87 ? -8.737 5.093 8.647 1.00 81.38 87 VAL A C 1
ATOM 633 O O . VAL A 1 87 ? -9.509 5.673 7.888 1.00 81.38 87 VAL A O 1
ATOM 636 N N . GLY A 1 88 ? -8.921 5.075 9.969 1.00 71.56 88 GLY A N 1
ATOM 637 C CA . GLY A 1 88 ? -9.903 5.929 10.636 1.00 71.56 88 GLY A CA 1
ATOM 638 C C . GLY A 1 88 ? -9.455 7.389 10.629 1.00 71.56 88 GLY A C 1
ATOM 639 O O . GLY A 1 88 ? -8.258 7.656 10.610 1.00 71.56 88 GLY A O 1
ATOM 640 N N . ASP A 1 89 ? -10.409 8.319 10.700 1.00 71.12 89 ASP A N 1
ATOM 641 C CA . ASP A 1 89 ? -10.123 9.759 10.656 1.00 71.12 89 ASP A CA 1
ATOM 642 C C . ASP A 1 89 ? -9.061 10.183 11.690 1.00 71.12 89 ASP A C 1
ATOM 644 O O . ASP A 1 89 ? -8.192 10.993 11.375 1.00 71.12 89 ASP A O 1
ATOM 648 N N . ASP A 1 90 ? -9.055 9.548 12.866 1.00 71.44 90 ASP A N 1
ATOM 649 C CA . ASP A 1 90 ? -8.198 9.868 14.013 1.00 71.44 90 ASP A CA 1
ATOM 650 C C . ASP A 1 90 ? -6.857 9.097 14.074 1.00 71.44 90 ASP A C 1
ATOM 652 O O . ASP A 1 90 ? -6.282 8.991 15.155 1.00 71.44 90 ASP A O 1
ATOM 656 N N . GLN A 1 91 ? -6.362 8.516 12.970 1.00 76.81 91 GLN A N 1
ATOM 657 C CA . GLN A 1 91 ? -5.118 7.711 12.966 1.00 76.81 91 GLN A CA 1
ATOM 658 C C . GLN A 1 91 ? -4.067 8.185 11.940 1.00 76.81 91 GLN A C 1
ATOM 660 O O . GLN A 1 91 ? -3.666 7.414 11.061 1.00 76.81 91 GLN A O 1
ATOM 665 N N . PRO A 1 92 ? -3.600 9.446 12.005 1.00 82.88 92 PRO A N 1
ATOM 666 C CA . PRO A 1 92 ? -2.551 9.931 11.110 1.00 82.88 92 PRO A CA 1
ATOM 667 C C . PRO A 1 92 ? -1.208 9.210 11.313 1.00 82.88 92 PRO A C 1
ATOM 669 O O . PRO A 1 92 ? -0.501 8.959 10.341 1.00 82.88 92 PRO A O 1
ATOM 672 N N . GLU A 1 93 ? -0.864 8.808 12.536 1.00 88.25 93 GLU A N 1
ATOM 673 C CA . GLU A 1 93 ? 0.410 8.144 12.846 1.00 88.25 93 GLU A CA 1
ATOM 674 C C . GLU A 1 93 ? 0.558 6.827 12.079 1.00 88.25 93 GLU A C 1
ATOM 676 O O . GLU A 1 93 ? 1.625 6.525 11.555 1.00 88.25 93 GLU A O 1
ATOM 681 N N . ALA A 1 94 ? -0.540 6.088 11.916 1.00 87.44 94 ALA A N 1
ATOM 682 C CA . ALA A 1 94 ? -0.555 4.823 11.194 1.00 87.44 94 ALA A CA 1
ATOM 683 C C . ALA A 1 94 ? -0.223 4.992 9.695 1.00 87.44 94 ALA A C 1
ATOM 685 O O . ALA A 1 94 ? 0.395 4.118 9.084 1.00 87.44 94 ALA A O 1
ATOM 686 N N . LEU A 1 95 ? -0.601 6.128 9.093 1.00 88.56 95 LEU A N 1
ATOM 687 C CA . LEU A 1 95 ? -0.211 6.459 7.719 1.00 88.56 95 LEU A CA 1
ATOM 688 C C . LEU A 1 95 ? 1.245 6.902 7.625 1.00 88.56 95 LEU A C 1
ATOM 690 O O . LEU A 1 95 ? 1.912 6.549 6.656 1.00 88.56 95 LEU A O 1
ATOM 694 N N . GLN A 1 96 ? 1.736 7.649 8.615 1.00 91.06 96 GLN A N 1
ATOM 695 C CA . GLN A 1 96 ? 3.144 8.034 8.656 1.00 91.06 96 GLN A CA 1
ATOM 696 C C . GLN A 1 96 ? 4.040 6.796 8.785 1.00 91.06 96 GLN A C 1
ATOM 698 O O . GLN A 1 96 ? 4.962 6.625 7.997 1.00 91.06 96 GLN A O 1
ATOM 703 N N . GLU A 1 97 ? 3.700 5.869 9.682 1.00 91.81 97 GLU A N 1
ATOM 704 C CA . GLU A 1 97 ? 4.410 4.595 9.827 1.00 91.81 97 GLU A CA 1
ATOM 705 C C . GLU A 1 97 ? 4.383 3.748 8.550 1.00 91.81 97 GLU A C 1
ATOM 707 O O . GLU A 1 97 ? 5.332 3.015 8.268 1.00 91.81 97 GLU A O 1
ATOM 712 N N . LEU A 1 98 ? 3.294 3.806 7.774 1.00 92.31 98 LEU A N 1
ATOM 713 C CA . LEU A 1 98 ? 3.234 3.154 6.468 1.00 92.31 98 LEU A CA 1
ATOM 714 C C . LEU A 1 98 ? 4.245 3.779 5.502 1.00 92.31 98 LEU A C 1
ATOM 716 O O . LEU A 1 98 ? 4.989 3.036 4.868 1.00 92.31 98 LEU A O 1
ATOM 720 N N . ILE A 1 99 ? 4.277 5.109 5.393 1.00 92.00 99 ILE A N 1
ATOM 721 C CA . ILE A 1 99 ? 5.213 5.828 4.517 1.00 92.00 99 ILE A CA 1
ATOM 722 C C . ILE A 1 99 ? 6.652 5.477 4.894 1.00 92.00 99 ILE A C 1
ATOM 724 O O . ILE A 1 99 ? 7.384 4.943 4.060 1.00 92.00 99 ILE A O 1
ATOM 728 N N . ASP A 1 100 ? 7.015 5.676 6.160 1.00 91.56 100 ASP A N 1
ATOM 729 C CA . ASP A 1 100 ? 8.376 5.468 6.655 1.00 91.56 100 ASP A CA 1
ATOM 730 C C . ASP A 1 100 ? 8.837 4.020 6.425 1.00 91.56 100 ASP A C 1
ATOM 732 O O . ASP A 1 100 ? 9.964 3.766 5.994 1.00 91.56 100 ASP A O 1
ATOM 736 N N . ALA A 1 101 ? 7.947 3.048 6.653 1.00 90.44 101 ALA A N 1
ATOM 737 C CA . ALA A 1 101 ? 8.244 1.637 6.434 1.00 90.44 101 ALA A CA 1
ATOM 738 C C . ALA A 1 101 ? 8.486 1.304 4.954 1.00 90.44 101 ALA A C 1
ATOM 740 O O . ALA A 1 101 ? 9.332 0.460 4.650 1.00 90.44 101 ALA A O 1
ATOM 741 N N . LEU A 1 102 ? 7.739 1.920 4.035 1.00 90.81 102 LEU A N 1
ATOM 742 C CA . LEU A 1 102 ? 7.913 1.702 2.599 1.00 90.81 102 LEU A CA 1
ATOM 743 C C . LEU A 1 102 ? 9.176 2.384 2.073 1.00 90.81 102 LEU A C 1
ATOM 745 O O . LEU A 1 102 ? 9.905 1.774 1.293 1.00 90.81 102 LEU A O 1
ATOM 749 N N . GLU A 1 103 ? 9.473 3.597 2.534 1.00 89.31 103 GLU A N 1
ATOM 750 C CA . GLU A 1 103 ? 10.694 4.319 2.169 1.00 89.31 103 GLU A CA 1
ATOM 751 C C . GLU A 1 103 ? 11.950 3.602 2.671 1.00 89.31 103 GLU A C 1
ATOM 753 O O . GLU A 1 103 ? 12.887 3.382 1.899 1.00 89.31 103 GLU A O 1
ATOM 758 N N . ALA A 1 104 ? 11.949 3.149 3.929 1.00 89.06 104 ALA A N 1
ATOM 759 C CA . ALA A 1 104 ? 13.042 2.354 4.482 1.00 89.06 104 ALA A CA 1
ATOM 760 C C . ALA A 1 104 ? 13.269 1.075 3.664 1.00 89.06 104 ALA A C 1
ATOM 762 O O . ALA A 1 104 ? 14.401 0.738 3.312 1.00 89.06 104 ALA A O 1
ATOM 763 N N . ARG A 1 105 ? 12.185 0.388 3.282 1.00 85.31 105 ARG A N 1
ATOM 764 C CA . ARG A 1 105 ? 12.277 -0.848 2.502 1.00 85.31 105 ARG A CA 1
ATOM 765 C C . ARG A 1 105 ? 12.761 -0.616 1.071 1.00 85.31 105 ARG A C 1
ATOM 767 O O . ARG A 1 105 ? 13.508 -1.436 0.532 1.00 85.31 105 ARG A O 1
ATOM 774 N N . ALA A 1 106 ? 12.365 0.497 0.463 1.00 82.12 106 ALA A N 1
ATOM 775 C CA . ALA A 1 106 ? 12.860 0.908 -0.842 1.00 82.12 106 ALA A CA 1
ATOM 776 C C . ALA A 1 106 ? 14.363 1.226 -0.805 1.00 82.12 106 ALA A C 1
ATOM 778 O O . ALA A 1 106 ? 15.078 0.841 -1.725 1.00 82.12 106 ALA A O 1
ATOM 779 N N . ALA A 1 107 ? 14.858 1.848 0.270 1.00 80.75 107 ALA A N 1
ATOM 780 C CA . ALA A 1 107 ? 16.284 2.121 0.449 1.00 80.75 107 ALA A CA 1
ATOM 781 C C . ALA A 1 107 ? 17.129 0.846 0.654 1.00 80.75 107 ALA A C 1
ATOM 783 O O . ALA A 1 107 ? 18.276 0.788 0.213 1.00 80.75 107 ALA A O 1
ATOM 784 N N . GLU A 1 108 ? 16.573 -0.180 1.304 1.00 74.00 108 GLU A N 1
ATOM 785 C CA . GLU A 1 108 ? 17.237 -1.476 1.518 1.00 74.00 108 GLU A CA 1
ATOM 786 C C . GLU A 1 108 ? 17.278 -2.367 0.274 1.00 74.00 108 GLU A C 1
ATOM 788 O O . GLU A 1 108 ? 18.114 -3.268 0.186 1.00 74.00 108 GLU A O 1
ATOM 793 N N . THR A 1 109 ? 16.362 -2.160 -0.671 1.00 61.06 109 THR A N 1
ATOM 794 C CA . THR A 1 109 ? 16.282 -2.985 -1.874 1.00 61.06 109 THR A CA 1
ATOM 795 C C . THR A 1 109 ? 17.270 -2.424 -2.889 1.00 61.06 109 THR A C 1
ATOM 797 O O . THR A 1 109 ? 17.026 -1.338 -3.419 1.00 61.06 109 THR A O 1
ATOM 800 N N . PRO A 1 110 ? 18.402 -3.101 -3.174 1.00 48.59 110 PRO A N 1
ATOM 801 C CA . PRO A 1 110 ? 19.319 -2.607 -4.181 1.00 48.59 110 PRO A CA 1
ATOM 802 C C . PRO A 1 110 ? 18.548 -2.533 -5.492 1.00 48.59 110 PRO A C 1
ATOM 804 O O . PRO A 1 110 ? 18.070 -3.548 -5.999 1.00 48.59 110 PRO A O 1
ATOM 807 N N . VAL A 1 111 ? 18.420 -1.324 -6.037 1.00 49.34 111 VAL A N 1
ATOM 808 C CA . VAL A 1 111 ? 18.018 -1.139 -7.425 1.00 49.34 111 VAL A CA 1
ATOM 809 C C . VAL A 1 111 ? 19.038 -1.933 -8.227 1.00 49.34 111 VAL A C 1
ATOM 811 O O . VAL A 1 111 ? 20.194 -1.519 -8.341 1.00 49.34 111 VAL A O 1
ATOM 814 N N . ILE A 1 112 ? 18.649 -3.107 -8.732 1.00 43.75 112 ILE A N 1
ATOM 815 C CA . ILE A 1 112 ? 19.417 -3.788 -9.767 1.00 43.75 112 ILE A CA 1
ATOM 816 C C . ILE A 1 112 ? 19.310 -2.855 -10.963 1.00 43.75 112 ILE A C 1
ATOM 818 O O . ILE A 1 112 ? 18.377 -2.916 -11.759 1.00 43.75 112 ILE A O 1
ATOM 822 N N . SER A 1 113 ? 20.240 -1.906 -11.020 1.00 37.34 113 SER A N 1
ATOM 823 C CA . SER A 1 113 ? 20.479 -1.085 -12.182 1.00 37.34 113 SER A CA 1
ATOM 824 C C . SER A 1 113 ? 20.910 -2.073 -13.250 1.00 37.34 113 SER A C 1
ATOM 826 O O . SER A 1 113 ? 22.067 -2.494 -13.299 1.00 37.34 113 SER A O 1
ATOM 828 N N . HIS A 1 114 ? 19.955 -2.517 -14.065 1.00 41.28 114 HIS A N 1
ATOM 829 C CA . HIS A 1 114 ? 20.257 -3.051 -15.376 1.00 41.28 114 HIS A CA 1
ATOM 830 C C . HIS A 1 114 ? 20.895 -1.891 -16.138 1.00 41.28 114 HIS A C 1
ATOM 832 O O . HIS A 1 114 ? 20.235 -1.155 -16.864 1.00 41.28 114 HIS A O 1
ATOM 838 N N . GLN A 1 115 ? 22.194 -1.677 -15.915 1.00 35.88 115 GLN A N 1
ATOM 839 C CA . GLN A 1 115 ? 23.001 -0.920 -16.842 1.00 35.88 115 GLN A CA 1
ATOM 840 C C . GLN A 1 115 ? 22.873 -1.668 -18.158 1.00 35.88 115 GLN A C 1
ATOM 842 O O . GLN A 1 115 ? 23.413 -2.763 -18.324 1.00 35.88 115 GLN A O 1
ATOM 847 N N . THR A 1 116 ? 22.102 -1.099 -19.079 1.00 36.94 116 THR A N 1
ATOM 848 C CA . THR A 1 116 ? 22.157 -1.468 -20.482 1.00 36.94 116 THR A CA 1
ATOM 849 C C . THR A 1 116 ? 23.628 -1.399 -20.861 1.00 36.94 116 THR A C 1
ATOM 851 O O . THR A 1 116 ? 24.218 -0.317 -20.885 1.00 36.94 116 THR A O 1
ATOM 854 N N . VAL A 1 117 ? 24.259 -2.557 -21.070 1.00 44.47 117 VAL A N 1
ATOM 855 C CA . VAL A 1 117 ? 25.617 -2.629 -21.606 1.00 44.47 117 VAL A CA 1
ATOM 856 C C . VAL A 1 117 ? 25.512 -2.173 -23.055 1.00 44.47 117 VAL A C 1
ATOM 858 O O . VAL A 1 117 ? 25.349 -2.965 -23.982 1.00 44.47 117 VAL A O 1
ATOM 861 N N . THR A 1 118 ? 25.515 -0.858 -23.252 1.00 39.66 118 THR A N 1
ATOM 862 C CA . THR A 1 118 ? 25.514 -0.238 -24.568 1.00 39.66 118 THR A CA 1
ATOM 863 C C . THR A 1 118 ? 26.933 -0.337 -25.105 1.00 39.66 118 THR A C 1
ATOM 865 O O . THR A 1 118 ? 27.762 0.541 -24.889 1.00 39.66 118 THR A O 1
ATOM 868 N N . GLY A 1 119 ? 27.214 -1.451 -25.778 1.00 37.22 119 GLY A N 1
ATOM 869 C CA . GLY A 1 119 ? 28.427 -1.637 -26.566 1.00 37.22 119 GLY A CA 1
ATOM 870 C C . GLY A 1 119 ? 29.324 -2.756 -26.057 1.00 37.22 119 GLY A C 1
ATOM 871 O O . GLY A 1 119 ? 30.297 -2.516 -25.350 1.00 37.22 119 GLY A O 1
ATOM 872 N N . ASN A 1 120 ? 29.072 -3.979 -26.527 1.00 40.41 120 ASN A N 1
ATOM 873 C CA . ASN A 1 120 ? 30.150 -4.956 -26.656 1.00 40.41 120 ASN A CA 1
ATOM 874 C C . ASN A 1 120 ? 31.094 -4.466 -27.761 1.00 40.41 120 ASN A C 1
ATOM 876 O O . ASN A 1 120 ? 30.882 -4.752 -28.940 1.00 40.41 120 ASN A O 1
ATOM 880 N N . LEU A 1 121 ? 32.133 -3.714 -27.397 1.00 38.22 121 LEU A N 1
ATOM 881 C CA . LEU A 1 121 ? 33.255 -3.483 -28.298 1.00 38.22 121 LEU A CA 1
ATOM 882 C C . LEU A 1 121 ? 34.177 -4.705 -28.213 1.00 38.22 121 LEU A C 1
ATOM 884 O O . LEU A 1 121 ? 35.067 -4.786 -27.370 1.00 38.22 121 LEU A O 1
ATOM 888 N N . VAL A 1 122 ? 33.926 -5.695 -29.070 1.00 38.16 122 VAL A N 1
ATOM 889 C CA . VAL A 1 122 ? 34.813 -6.851 -29.222 1.00 38.16 122 VAL A CA 1
ATOM 890 C C . VAL A 1 122 ? 36.060 -6.392 -29.971 1.00 38.16 122 VAL A C 1
ATOM 892 O O . VAL A 1 122 ? 36.045 -6.254 -31.192 1.00 38.16 122 VAL A O 1
ATOM 895 N N . LEU A 1 123 ? 37.154 -6.179 -29.244 1.00 34.12 123 LEU A N 1
ATOM 896 C CA . LEU A 1 123 ? 38.490 -6.073 -29.822 1.00 34.12 123 LEU A CA 1
ATOM 897 C C . LEU A 1 123 ? 39.323 -7.244 -29.298 1.00 34.12 123 LEU A C 1
ATOM 899 O O . LEU A 1 123 ? 39.826 -7.214 -28.184 1.00 34.12 123 LEU A O 1
ATOM 903 N N . GLY A 1 124 ? 39.406 -8.302 -30.109 1.00 41.38 124 GLY A N 1
ATOM 904 C CA . GLY A 1 124 ? 40.385 -9.381 -29.964 1.00 41.38 124 GLY A CA 1
ATOM 905 C C . GLY A 1 124 ? 40.415 -10.092 -28.606 1.00 41.38 124 GLY A C 1
ATOM 906 O O . GLY A 1 124 ? 41.279 -9.824 -27.786 1.00 41.38 124 GLY A O 1
ATOM 907 N N . GLY A 1 125 ? 39.535 -11.079 -28.412 1.00 44.97 125 GLY A N 1
ATOM 908 C CA . GLY A 1 125 ? 39.800 -12.246 -27.555 1.00 44.97 125 GLY A CA 1
ATOM 909 C C . GLY A 1 125 ? 40.016 -12.045 -26.048 1.00 44.97 125 GLY A C 1
ATOM 910 O O . GLY A 1 125 ? 40.336 -13.028 -25.384 1.00 44.97 125 GLY A O 1
ATOM 911 N N . ILE A 1 126 ? 39.834 -10.847 -25.485 1.00 43.09 126 ILE A N 1
ATOM 912 C CA . ILE A 1 126 ? 39.970 -10.604 -24.040 1.00 43.09 126 ILE A CA 1
ATOM 913 C C . ILE A 1 126 ? 38.731 -9.858 -23.533 1.00 43.09 126 ILE A C 1
ATOM 915 O O . ILE A 1 126 ? 38.553 -8.669 -23.780 1.00 43.09 126 ILE A O 1
ATOM 919 N N . ASN A 1 127 ? 37.865 -10.567 -22.802 1.00 39.03 127 ASN A N 1
ATOM 920 C CA . ASN A 1 127 ? 36.793 -9.956 -22.017 1.00 39.03 127 ASN A CA 1
ATOM 921 C C . ASN A 1 127 ? 37.410 -9.285 -20.784 1.00 39.03 127 ASN A C 1
ATOM 923 O O . ASN A 1 127 ? 37.605 -9.939 -19.762 1.00 39.03 127 ASN A O 1
ATOM 927 N N . VAL A 1 128 ? 37.695 -7.985 -20.854 1.00 46.62 128 VAL A N 1
ATOM 928 C CA . VAL A 1 128 ? 37.948 -7.183 -19.648 1.00 46.62 128 VAL A CA 1
ATOM 929 C C . VAL A 1 128 ? 36.596 -6.706 -19.117 1.00 46.62 128 VAL A C 1
ATOM 931 O O . VAL A 1 128 ? 36.200 -5.558 -19.290 1.00 46.62 128 VAL A O 1
ATOM 934 N N . ALA A 1 129 ? 35.841 -7.619 -18.502 1.00 43.03 129 ALA A N 1
ATOM 935 C CA . ALA A 1 129 ? 34.782 -7.217 -17.585 1.00 43.03 129 ALA A CA 1
ATOM 936 C C . ALA A 1 129 ? 35.482 -6.684 -16.331 1.00 43.03 129 ALA A C 1
ATOM 938 O O . ALA A 1 129 ? 36.299 -7.397 -15.756 1.00 43.03 129 ALA A O 1
ATOM 939 N N . GLY A 1 130 ? 35.208 -5.432 -15.954 1.00 41.72 130 GLY A N 1
ATOM 940 C CA . GLY A 1 130 ? 35.826 -4.715 -14.833 1.00 41.72 130 GLY A CA 1
ATOM 941 C C . GLY A 1 130 ? 35.639 -5.401 -13.476 1.00 41.72 130 GLY A C 1
ATOM 942 O O . GLY A 1 130 ? 34.860 -4.953 -12.641 1.00 41.72 130 GLY A O 1
ATOM 943 N N . ARG A 1 131 ? 36.385 -6.483 -13.259 1.00 41.78 131 ARG A N 1
ATOM 944 C CA . ARG A 1 131 ? 36.445 -7.317 -12.060 1.00 41.78 131 ARG A CA 1
ATOM 945 C C . ARG A 1 131 ? 37.914 -7.532 -11.672 1.00 41.78 131 ARG A C 1
ATOM 947 O O . ARG A 1 131 ? 38.309 -8.651 -11.390 1.00 41.78 131 ARG A O 1
ATOM 954 N N . ASP A 1 132 ? 38.716 -6.466 -11.686 1.00 46.22 132 ASP A N 1
ATOM 955 C CA . ASP A 1 132 ? 40.154 -6.540 -11.365 1.00 46.22 132 ASP A CA 1
ATOM 956 C C . ASP A 1 132 ? 40.678 -5.416 -10.454 1.00 46.22 132 ASP A C 1
ATOM 958 O O . ASP A 1 132 ? 41.875 -5.174 -10.384 1.00 46.22 132 ASP A O 1
ATOM 962 N N . ASN A 1 133 ? 39.817 -4.781 -9.652 1.00 43.03 133 ASN A N 1
ATOM 963 C CA . ASN A 1 133 ? 40.283 -3.992 -8.502 1.00 43.03 133 ASN A CA 1
ATOM 964 C C . ASN A 1 133 ? 39.953 -4.705 -7.191 1.00 43.03 133 ASN A C 1
ATOM 966 O O . ASN A 1 133 ? 39.218 -4.197 -6.352 1.00 43.03 133 ASN A O 1
ATOM 970 N N . ASN A 1 134 ? 40.491 -5.913 -7.023 1.00 42.31 134 ASN A N 1
ATOM 971 C CA . ASN A 1 134 ? 40.663 -6.486 -5.692 1.00 42.31 134 ASN A CA 1
ATOM 972 C C . ASN A 1 134 ? 41.950 -7.321 -5.622 1.00 42.31 134 ASN A C 1
ATOM 974 O O . ASN A 1 134 ? 41.928 -8.523 -5.371 1.00 42.31 134 ASN A O 1
ATOM 978 N N . LEU A 1 135 ? 43.089 -6.668 -5.862 1.00 40.03 135 LEU A N 1
ATOM 979 C CA . LEU A 1 135 ? 44.379 -7.156 -5.384 1.00 40.03 135 LEU A CA 1
ATOM 980 C C . LEU A 1 135 ? 44.592 -6.615 -3.968 1.00 40.03 135 LEU A C 1
ATOM 982 O O . LEU A 1 135 ? 45.083 -5.507 -3.768 1.00 40.03 135 LEU A O 1
ATOM 986 N N . GLY A 1 136 ? 44.217 -7.419 -2.974 1.00 37.44 136 GLY A N 1
ATOM 987 C CA . GLY A 1 136 ? 44.892 -7.366 -1.684 1.00 37.44 136 GLY A CA 1
ATOM 988 C C . GLY A 1 136 ? 46.316 -7.901 -1.848 1.00 37.44 136 GLY A C 1
ATOM 989 O O . GLY A 1 136 ? 46.514 -8.928 -2.494 1.00 37.44 136 GLY A O 1
ATOM 990 N N . GLY A 1 137 ? 47.309 -7.230 -1.263 1.00 34.78 137 GLY A N 1
ATOM 991 C CA . GLY A 1 137 ? 48.669 -7.767 -1.230 1.00 34.78 137 GLY A CA 1
ATOM 992 C C . GLY A 1 137 ? 49.761 -6.746 -0.935 1.00 34.78 137 GLY A C 1
ATOM 993 O O . GLY A 1 137 ? 50.353 -6.201 -1.852 1.00 34.78 137 GLY A O 1
ATOM 994 N N . ALA A 1 138 ? 50.020 -6.542 0.358 1.00 37.03 138 ALA A N 1
ATOM 995 C CA . ALA A 1 138 ? 51.324 -6.289 0.979 1.00 37.03 138 ALA A CA 1
ATOM 996 C C . ALA A 1 138 ? 52.452 -5.648 0.133 1.00 37.03 138 ALA A C 1
ATOM 998 O O . ALA A 1 138 ? 53.102 -6.336 -0.657 1.00 37.03 138 ALA A O 1
ATOM 999 N N . ARG A 1 139 ? 52.816 -4.403 0.470 1.00 43.28 139 ARG A N 1
ATOM 1000 C CA . ARG A 1 139 ? 54.087 -4.016 1.127 1.00 43.28 139 ARG A CA 1
ATOM 1001 C C . ARG A 1 139 ? 54.123 -2.517 1.398 1.00 43.28 139 ARG A C 1
ATOM 1003 O O . ARG A 1 139 ? 53.723 -1.756 0.496 1.00 43.28 139 ARG A O 1
#

Sequence (139 aa):
MSTPVELLAAASGAVAGTMGNDLYGYARQRVVDLWRHRRGAGADGEAEVLARLDTLEQAVAAIEPEQRAAMAGGVQVPVREILAACVGDDQPEALQELIDALEARAAETPVISHQTVTGNLVLGGINVAGRDNNLGGAR

Radius of gyration: 20.92 Å; chains: 1; bounding box: 70×28×44 Å

Organism: Streptomyces kasugaensis (NCBI:txid1946)

Secondary structure (DSSP, 8-state):
-PPPHHHHHHHHHHHHHHTTSTTHHHHHHHHHHHHHHHH-TT-TTHHHHHHHHHHHHHHHHTS-HHHHHHHHHHHHHHHHHHHHHHS-TT-HHHHHHHHHHHHHHHHHS--------------SS----S---------

pLDDT: mean 76.57, std 19.85, range [34.12, 95.12]

Foldseek 3Di:
DFADPVLLLLLLLLQLVCALHPLNVVLLVLLLVLQCVVQNPPGPCSVVLSVQSVVLSVVLNPDDPVCSNVSSVVCSVVSSVSSPNSHDRPPSVSSVVSNVVSVVVVVVDPPPPPPVPPDPPDDPDDPPPPPPPDDDDDD